Protein AF-A0A645D4B8-F1 (afdb_monomer)

Radius of gyration: 15.94 Å; Cα contacts (8 Å, |Δi|>4): 86; chains: 1; bounding box: 31×25×41 Å

InterPro domains:
  IPR012349 FMN-binding split barrel [G3DSA:2.30.110.10] (1-63)

Solvent-accessible surface area (backbone atoms only — not comparable to full-atom values): 3871 Å² total; per-residue (Å²): 112,50,77,49,52,48,83,42,79,53,90,54,55,71,58,40,44,50,47,38,71,74,32,63,69,57,23,74,73,52,72,53,54,80,35,93,84,65,81,48,68,50,63,47,81,22,38,41,38,44,59,68,92,83,77,60,84,62,48,77,44,82,100

Secondary structure (DSSP, 8-state):
-EEEEEEEEE--HHHHHHHHHH-HHHHHHH-STT-TT--EEEEEEEEEEE--TTSSPPEEEE-

pLDDT: mean 96.94, std 1.44, range [91.62, 98.25]

Sequence (63 aa):
MRLSGKVVFENNIEIKEKILSAAPLVKNIYQQADNPVFEVFYLEEAKATIADFSGNPPKEYSL

Organism: NCBI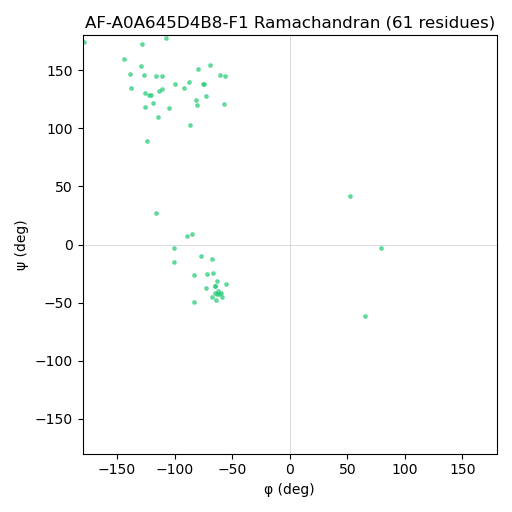:txid1076179

Foldseek 3Di:
DDKDADKDKDLDLVVLVVCVVVDVVLCVVQVHSVRVPDIDIDGDQMKDWDDDPPPDHIDIDTD

Mean predicted aligned error: 3.07 Å

Structure (mmCIF, N/CA/C/O backbone):
data_AF-A0A645D4B8-F1
#
_entry.id   AF-A0A645D4B8-F1
#
loop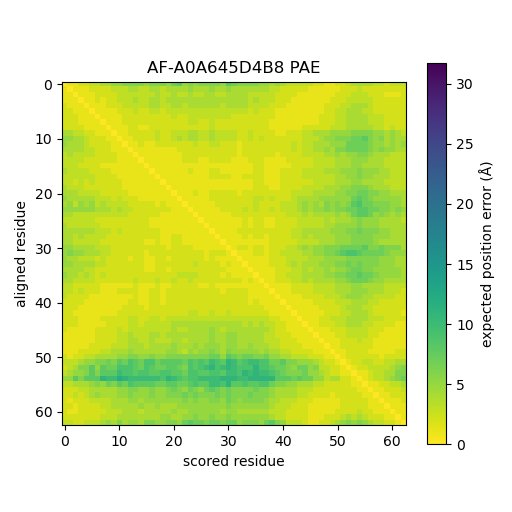_
_atom_site.group_PDB
_atom_site.id
_atom_site.type_symbol
_atom_site.label_atom_id
_atom_site.label_alt_id
_atom_site.label_comp_id
_atom_site.label_asym_id
_atom_site.label_entity_id
_atom_site.label_seq_id
_atom_site.pdbx_PDB_ins_code
_atom_site.Cartn_x
_atom_site.Cartn_y
_atom_site.Cartn_z
_atom_site.occupancy
_atom_site.B_iso_or_equiv
_atom_site.auth_seq_id
_atom_site.auth_comp_id
_atom_site.auth_asym_id
_atom_site.auth_atom_id
_atom_site.pdbx_PDB_model_num
ATOM 1 N N . MET A 1 1 ? 4.738 3.726 -14.995 1.00 92.75 1 MET A N 1
ATOM 2 C CA . MET A 1 1 ? 4.997 2.573 -14.105 1.00 92.75 1 MET A CA 1
ATOM 3 C C . MET A 1 1 ? 3.804 1.634 -14.155 1.00 92.75 1 MET A C 1
ATOM 5 O O . MET A 1 1 ? 2.680 2.121 -14.192 1.00 92.75 1 MET A O 1
ATOM 9 N N . ARG A 1 2 ? 4.041 0.322 -14.171 1.00 97.00 2 ARG A N 1
ATOM 10 C CA . ARG A 1 2 ? 3.032 -0.711 -13.905 1.00 97.00 2 ARG A CA 1
ATOM 11 C C . ARG A 1 2 ? 3.422 -1.408 -12.604 1.00 97.00 2 ARG A C 1
ATOM 13 O O . ARG A 1 2 ? 4.589 -1.744 -12.448 1.00 97.00 2 ARG A O 1
ATOM 20 N N . LEU A 1 3 ? 2.475 -1.575 -11.691 1.00 97.81 3 LEU A N 1
ATOM 21 C CA . LEU A 1 3 ? 2.658 -2.265 -10.417 1.00 97.81 3 LEU A CA 1
ATOM 22 C C . LEU A 1 3 ? 1.586 -3.350 -10.325 1.00 97.81 3 LEU A C 1
ATOM 24 O O . LEU A 1 3 ? 0.415 -3.071 -10.579 1.00 97.81 3 LEU A O 1
ATOM 28 N N . SER A 1 4 ? 1.989 -4.570 -10.001 1.00 97.62 4 SER A N 1
ATOM 29 C CA . SER A 1 4 ? 1.092 -5.715 -9.836 1.00 97.62 4 SER A CA 1
ATOM 30 C C . SER A 1 4 ? 1.511 -6.530 -8.626 1.00 97.62 4 SER A C 1
ATOM 32 O O . SER A 1 4 ? 2.700 -6.635 -8.363 1.00 97.62 4 SER A O 1
ATOM 34 N N . GLY A 1 5 ? 0.559 -7.135 -7.933 1.00 97.75 5 GLY A N 1
ATOM 35 C CA . GLY A 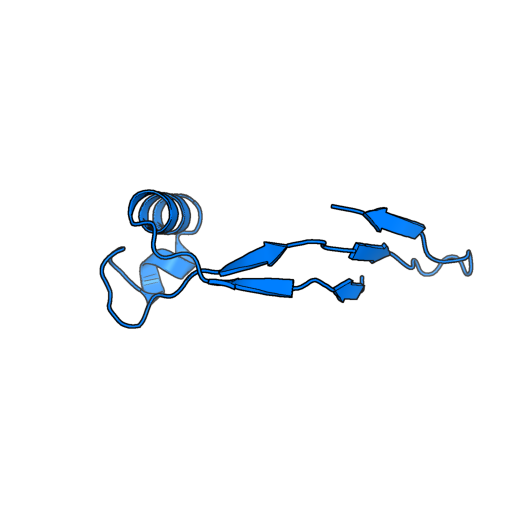1 5 ? 0.803 -8.018 -6.798 1.00 97.75 5 GLY A CA 1
ATOM 36 C C . GLY A 1 5 ? -0.521 -8.550 -6.265 1.00 97.75 5 GLY A C 1
ATOM 37 O O . GLY A 1 5 ? -1.593 -8.141 -6.726 1.00 97.75 5 GLY A O 1
ATOM 38 N N . LYS A 1 6 ? -0.452 -9.456 -5.298 1.00 98.25 6 LYS A N 1
ATOM 39 C CA . LYS A 1 6 ? -1.627 -9.985 -4.611 1.00 98.25 6 LYS A CA 1
ATOM 40 C C . LYS A 1 6 ? -2.059 -9.008 -3.520 1.00 98.25 6 LYS A C 1
ATOM 42 O O . LYS A 1 6 ? -1.272 -8.672 -2.645 1.00 98.25 6 LYS A O 1
ATOM 47 N N . VAL A 1 7 ? -3.312 -8.566 -3.556 1.00 98.00 7 VAL A N 1
ATOM 48 C CA . VAL A 1 7 ? -3.872 -7.684 -2.519 1.00 98.00 7 VAL A CA 1
ATOM 49 C C . VAL A 1 7 ? -4.108 -8.474 -1.232 1.00 98.00 7 VAL A C 1
ATOM 51 O O . VAL A 1 7 ? -4.791 -9.498 -1.256 1.00 98.00 7 VAL A O 1
ATOM 54 N N . VAL A 1 8 ? -3.586 -7.969 -0.114 1.00 98.19 8 VAL A N 1
ATOM 55 C CA . VAL A 1 8 ? -3.822 -8.502 1.233 1.00 98.19 8 VAL A CA 1
ATOM 56 C C . VAL A 1 8 ? -4.339 -7.390 2.131 1.00 98.19 8 VAL A C 1
ATOM 58 O O . VAL A 1 8 ? -3.662 -6.383 2.335 1.00 98.19 8 VAL A O 1
ATOM 61 N N . PHE A 1 9 ? -5.555 -7.569 2.647 1.00 97.44 9 PHE A N 1
ATOM 62 C CA . PHE A 1 9 ? -6.160 -6.647 3.605 1.00 97.44 9 PHE A CA 1
ATOM 63 C C . PHE A 1 9 ? -5.541 -6.835 4.987 1.00 97.44 9 PHE A C 1
ATOM 65 O O . PHE A 1 9 ? -5.325 -7.962 5.430 1.00 97.44 9 PHE A O 1
ATOM 72 N N . GLU A 1 10 ? -5.277 -5.721 5.658 1.00 96.31 10 GLU A N 1
ATOM 73 C CA . GLU A 1 10 ? -4.657 -5.669 6.975 1.00 96.31 10 GLU A CA 1
ATOM 74 C C . GLU A 1 10 ? -5.603 -4.965 7.953 1.00 96.31 10 GLU A C 1
ATOM 76 O O . GLU A 1 10 ? -6.092 -3.866 7.688 1.00 96.31 10 GLU A O 1
ATOM 81 N N . ASN A 1 11 ? -5.857 -5.599 9.097 1.00 95.00 11 ASN A N 1
ATOM 82 C CA . ASN A 1 11 ? -6.772 -5.090 10.120 1.00 95.00 11 ASN A CA 1
ATOM 83 C C . ASN A 1 11 ? -6.058 -4.762 11.441 1.00 95.00 11 ASN A C 1
ATOM 85 O O . ASN A 1 11 ? -6.645 -4.811 12.521 1.00 95.00 11 ASN A O 1
ATOM 89 N N . ASN A 1 12 ? -4.773 -4.432 11.366 1.00 97.19 12 ASN A N 1
ATOM 90 C CA . ASN A 1 12 ? -3.997 -3.958 12.499 1.00 97.19 12 ASN A CA 1
ATOM 91 C C . ASN A 1 12 ? -4.252 -2.460 12.762 1.00 97.19 12 ASN A C 1
ATOM 93 O O . ASN A 1 12 ? -3.968 -1.601 11.920 1.00 97.19 12 ASN A O 1
ATOM 97 N N . ILE A 1 13 ? -4.752 -2.145 13.960 1.00 97.00 13 ILE A N 1
ATOM 98 C CA . ILE A 1 13 ? -5.080 -0.772 14.364 1.00 97.00 13 ILE A CA 1
ATOM 99 C C . ILE A 1 13 ? -3.846 0.137 14.451 1.00 97.00 13 ILE A C 1
ATOM 101 O O . ILE A 1 13 ? -3.921 1.286 14.025 1.00 97.00 13 ILE A O 1
ATOM 105 N N . GLU A 1 14 ? -2.690 -0.374 14.882 1.00 97.94 14 GLU A N 1
ATOM 106 C CA . GLU A 1 14 ? -1.443 0.401 14.965 1.00 97.94 14 GLU A CA 1
ATOM 107 C C . GLU A 1 14 ? -0.969 0.834 13.568 1.00 97.94 14 GLU A C 1
ATOM 109 O O . GLU A 1 14 ? -0.473 1.947 13.371 1.00 97.94 14 GLU A O 1
ATOM 114 N N . ILE A 1 15 ? -1.168 -0.021 12.557 1.00 97.25 15 ILE A N 1
ATOM 115 C CA . ILE A 1 15 ? -0.875 0.312 11.155 1.00 97.25 15 ILE A CA 1
ATOM 116 C C . ILE A 1 15 ? -1.833 1.399 10.656 1.00 97.25 15 ILE A C 1
ATOM 118 O O . ILE A 1 15 ? -1.386 2.377 10.047 1.00 97.25 15 ILE A O 1
ATOM 122 N N . LYS A 1 16 ? -3.134 1.267 10.944 1.00 97.88 16 LYS A N 1
ATOM 123 C CA . LYS A 1 16 ? -4.149 2.276 10.601 1.00 97.88 16 LYS A CA 1
ATOM 124 C C . LYS A 1 16 ? -3.824 3.632 11.250 1.00 97.88 16 LYS A C 1
ATOM 126 O O . LYS A 1 16 ? -3.814 4.651 10.558 1.00 97.88 16 LYS A O 1
ATOM 131 N N . GLU A 1 17 ? -3.452 3.659 12.528 1.00 97.94 17 GLU A N 1
ATOM 132 C CA . GLU A 1 17 ? -3.024 4.873 13.241 1.00 97.94 17 GLU A CA 1
ATOM 133 C C . GLU A 1 17 ? -1.769 5.508 12.631 1.00 97.94 17 GLU A C 1
ATOM 135 O O . GLU A 1 17 ? -1.704 6.731 12.438 1.00 97.94 17 GLU A O 1
ATOM 140 N N . LYS A 1 18 ? -0.778 4.685 12.272 1.00 97.81 18 LYS A N 1
ATOM 141 C CA . LYS A 1 18 ? 0.449 5.150 11.619 1.00 97.81 18 LYS A CA 1
ATOM 142 C C . LYS A 1 18 ? 0.158 5.789 10.261 1.00 97.81 18 LYS A C 1
ATOM 144 O O . LYS A 1 18 ? 0.741 6.827 9.949 1.00 97.81 18 LYS A O 1
ATOM 149 N N . ILE A 1 19 ? -0.764 5.225 9.477 1.00 97.25 19 ILE A N 1
ATOM 150 C CA . ILE A 1 19 ? -1.196 5.797 8.192 1.00 97.25 19 ILE A CA 1
ATOM 151 C C . ILE A 1 19 ? -1.875 7.155 8.401 1.00 97.25 19 ILE A C 1
ATOM 153 O O . ILE A 1 19 ? -1.504 8.121 7.734 1.00 97.25 19 ILE A O 1
ATOM 157 N N . LEU A 1 20 ? -2.813 7.267 9.347 1.00 97.81 20 LEU A N 1
ATOM 158 C CA . LEU A 1 20 ? -3.490 8.539 9.639 1.00 97.81 20 LEU A CA 1
ATOM 159 C C . LEU A 1 20 ? -2.515 9.610 10.152 1.00 97.81 20 LEU A C 1
ATOM 161 O O . LEU A 1 20 ? -2.693 10.796 9.878 1.00 97.81 20 LEU A O 1
ATOM 165 N N . SER A 1 21 ? -1.465 9.200 10.863 1.00 97.56 21 SER A N 1
ATOM 166 C CA . SER A 1 21 ? -0.408 10.098 11.337 1.00 97.56 21 SER A CA 1
ATOM 167 C C . SER A 1 21 ? 0.517 10.565 10.207 1.00 97.56 21 SER A C 1
ATOM 169 O O . SER A 1 21 ? 0.935 11.721 10.194 1.00 97.56 21 SER A O 1
ATOM 171 N N . ALA A 1 22 ? 0.823 9.690 9.244 1.00 97.75 22 ALA A N 1
ATOM 172 C CA . ALA A 1 22 ? 1.717 9.990 8.126 1.00 97.75 22 ALA A CA 1
ATOM 173 C C . ALA A 1 22 ? 1.027 10.717 6.957 1.00 97.75 22 ALA A C 1
ATOM 175 O O . ALA A 1 22 ? 1.688 11.435 6.207 1.00 97.75 22 ALA A O 1
ATOM 176 N N . ALA A 1 23 ? -0.288 10.543 6.787 1.00 96.81 23 ALA A N 1
ATOM 177 C CA . ALA A 1 23 ? -1.052 11.088 5.667 1.00 96.81 23 ALA A CA 1
ATOM 178 C C . ALA A 1 23 ? -2.233 11.959 6.153 1.00 96.81 23 ALA A C 1
ATOM 180 O O . ALA A 1 23 ? -3.359 11.467 6.273 1.00 96.81 23 ALA A O 1
ATOM 181 N N . PRO A 1 24 ? -2.026 13.277 6.362 1.00 96.56 24 PRO A N 1
ATOM 182 C CA . PRO A 1 24 ? -3.062 14.186 6.869 1.00 96.56 24 PRO A CA 1
ATOM 183 C C . PRO A 1 24 ? -4.356 14.201 6.043 1.00 96.56 24 PRO A C 1
ATOM 185 O O . PRO A 1 24 ? -5.443 14.323 6.600 1.00 96.56 24 PRO A O 1
ATOM 188 N N . LEU A 1 25 ? -4.263 14.031 4.718 1.00 97.94 25 LEU A N 1
ATOM 189 C CA . LEU A 1 25 ? -5.440 13.943 3.847 1.00 97.94 25 LEU A CA 1
ATOM 190 C C . LEU A 1 25 ? -6.305 12.718 4.175 1.00 97.94 25 LEU A C 1
ATOM 192 O O . LEU A 1 25 ? -7.524 12.832 4.240 1.00 97.94 25 LEU A O 1
ATOM 196 N N . VAL A 1 26 ? -5.678 11.563 4.417 1.00 97.44 26 VAL A N 1
ATOM 197 C CA . VAL A 1 26 ? -6.380 10.325 4.788 1.00 97.44 26 VAL A CA 1
ATOM 198 C C . VAL A 1 26 ? -7.056 10.511 6.145 1.00 97.44 26 VAL A C 1
ATOM 200 O O . VAL A 1 26 ? -8.226 10.166 6.297 1.00 97.44 26 VAL A O 1
ATOM 203 N N . LYS A 1 27 ? -6.371 11.160 7.097 1.00 97.81 27 LYS A N 1
ATOM 204 C CA . LYS A 1 27 ? -6.956 11.529 8.391 1.00 97.81 27 LYS A CA 1
ATOM 205 C C . LYS A 1 27 ? -8.167 12.444 8.257 1.00 97.81 27 LYS A C 1
ATOM 207 O O . LYS A 1 27 ? -9.163 12.210 8.923 1.00 97.81 27 LYS A O 1
ATOM 212 N N . ASN A 1 28 ? -8.136 13.431 7.369 1.00 98.06 28 ASN A N 1
ATOM 213 C CA . ASN A 1 28 ? -9.287 14.312 7.163 1.00 98.06 28 ASN A CA 1
ATOM 214 C C . ASN A 1 28 ? 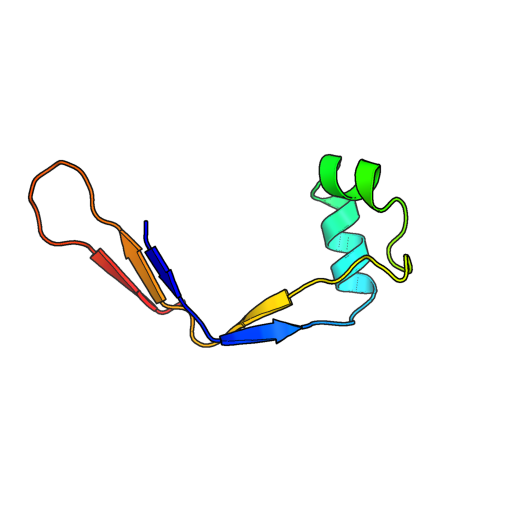-10.506 13.590 6.559 1.00 98.06 28 ASN A C 1
ATOM 216 O O . ASN A 1 28 ? -11.631 14.041 6.756 1.00 98.06 28 ASN A O 1
ATOM 220 N N . ILE A 1 29 ? -10.303 12.483 5.838 1.00 98.06 29 ILE A N 1
ATOM 221 C CA . ILE A 1 29 ? -11.391 11.683 5.257 1.00 98.06 29 ILE A CA 1
ATOM 222 C C . ILE A 1 29 ? -11.961 10.710 6.297 1.00 98.06 29 ILE A C 1
ATOM 224 O O . ILE A 1 29 ? -13.173 10.662 6.491 1.00 98.06 29 ILE A O 1
ATOM 228 N N . TYR A 1 30 ? -11.095 9.953 6.979 1.00 97.88 30 TYR A N 1
ATOM 229 C CA . TYR A 1 30 ? -11.509 8.839 7.843 1.00 97.88 30 TYR A CA 1
ATOM 230 C C . TYR A 1 30 ? -11.534 9.163 9.342 1.00 97.88 30 TYR A C 1
ATOM 232 O O . TYR A 1 30 ? -12.171 8.440 10.101 1.00 97.88 30 TYR A O 1
ATOM 240 N N . GLN A 1 31 ? -10.921 10.267 9.769 1.00 97.62 31 GLN A N 1
ATOM 241 C CA . GLN A 1 31 ? -10.859 10.793 11.142 1.00 97.62 31 GLN A CA 1
ATOM 242 C C . GLN A 1 31 ? -10.103 9.916 12.151 1.00 97.62 31 GLN A C 1
ATOM 244 O O . GLN A 1 31 ? -9.103 10.363 12.718 1.00 97.62 31 GLN A O 1
ATOM 249 N N . GLN A 1 32 ? -10.570 8.689 12.380 1.00 97.25 32 GLN A N 1
ATOM 250 C CA . GLN A 1 32 ? -10.093 7.772 13.417 1.00 97.25 32 GLN A CA 1
ATOM 251 C C . GLN A 1 32 ? -9.761 6.393 12.829 1.00 97.25 32 GLN A C 1
ATOM 253 O O . GLN A 1 32 ? -10.279 6.010 11.780 1.00 97.25 32 GLN A O 1
ATOM 258 N N . ALA A 1 33 ? -8.851 5.666 13.483 1.00 97.12 33 ALA A N 1
ATOM 259 C CA . ALA A 1 33 ? -8.321 4.392 12.988 1.00 97.12 33 ALA A CA 1
ATOM 260 C C . ALA A 1 33 ? -9.331 3.236 13.067 1.00 97.12 33 ALA A C 1
ATOM 262 O O . ALA A 1 33 ? -9.235 2.290 12.290 1.00 97.12 33 ALA A O 1
ATOM 263 N N . ASP A 1 34 ? -10.299 3.330 13.976 1.00 96.75 34 ASP A N 1
ATOM 264 C CA . ASP A 1 34 ? -11.398 2.384 14.180 1.00 96.75 34 ASP A CA 1
ATOM 265 C C . ASP A 1 34 ? -12.637 2.705 13.328 1.00 96.75 34 ASP A C 1
ATOM 267 O O . ASP A 1 34 ? -13.676 2.058 13.470 1.00 96.75 34 ASP A O 1
ATOM 271 N N . ASN A 1 35 ? -12.539 3.681 12.416 1.00 97.50 35 ASN A N 1
ATOM 272 C CA . ASN A 1 35 ? -13.615 3.987 11.486 1.00 97.50 35 ASN A CA 1
ATOM 273 C C . ASN A 1 35 ? -13.967 2.725 10.665 1.00 97.50 35 ASN A C 1
ATOM 275 O O . ASN A 1 35 ? -13.108 2.219 9.939 1.00 97.50 35 ASN A O 1
ATOM 279 N N . PRO A 1 36 ? -15.222 2.236 10.714 1.00 95.62 36 PRO A N 1
ATOM 280 C CA . PRO A 1 36 ? -15.607 0.950 10.130 1.00 95.62 36 PRO A CA 1
ATOM 281 C C . PRO A 1 36 ? -15.535 0.901 8.598 1.00 95.62 36 PRO A C 1
ATOM 283 O O . PRO A 1 36 ? -15.633 -0.182 8.030 1.00 95.62 36 PRO A O 1
ATOM 286 N N . VAL A 1 37 ? -15.392 2.043 7.915 1.00 96.88 37 VAL A N 1
ATOM 287 C CA . VAL A 1 37 ? -15.182 2.086 6.456 1.00 96.88 37 VAL A CA 1
ATOM 288 C C . VAL A 1 37 ? -13.718 2.306 6.066 1.00 96.88 37 VAL A C 1
ATOM 290 O O . VAL A 1 37 ? -13.401 2.330 4.877 1.00 96.88 37 VAL A O 1
ATOM 293 N N . PHE A 1 38 ? -12.821 2.492 7.040 1.00 97.44 38 PHE A N 1
ATOM 294 C CA . PHE A 1 38 ? -11.396 2.660 6.785 1.00 97.44 38 PHE A CA 1
ATOM 295 C C . PHE A 1 38 ? -10.697 1.302 6.717 1.00 97.44 38 PHE A C 1
ATOM 297 O O . PHE A 1 38 ? -10.392 0.680 7.737 1.00 97.44 38 PHE A O 1
ATOM 304 N N . GLU A 1 39 ? -10.403 0.869 5.493 1.00 97.06 39 GLU A N 1
ATOM 305 C CA . GLU A 1 39 ? -9.650 -0.351 5.219 1.00 97.06 39 GLU A CA 1
ATOM 306 C C . GLU A 1 39 ? -8.273 -0.051 4.641 1.00 97.06 39 GLU A C 1
ATOM 308 O O . GLU A 1 39 ? -8.083 0.896 3.873 1.00 97.06 39 GLU A O 1
ATOM 313 N N . VAL A 1 40 ? -7.305 -0.889 5.009 1.00 97.31 40 VAL A N 1
ATOM 314 C CA . VAL A 1 40 ? -5.929 -0.795 4.525 1.00 97.31 40 VAL A CA 1
ATOM 315 C C . VAL A 1 40 ? -5.511 -2.137 3.945 1.00 97.31 40 VAL A C 1
ATOM 317 O O . VAL A 1 40 ? -5.938 -3.198 4.394 1.00 97.31 40 VAL A O 1
ATOM 320 N N . PHE A 1 41 ? -4.691 -2.089 2.905 1.00 97.81 41 PHE A N 1
ATOM 321 C CA . PHE A 1 41 ? -4.157 -3.279 2.264 1.00 97.81 41 PHE A CA 1
ATOM 322 C C . PHE A 1 41 ? -2.731 -3.019 1.796 1.00 97.81 41 PHE A C 1
ATOM 324 O O . PHE A 1 41 ? -2.320 -1.872 1.599 1.00 97.81 41 PHE A O 1
ATOM 331 N N . TYR A 1 42 ? -1.992 -4.098 1.581 1.00 97.25 42 TYR A N 1
ATOM 332 C CA . TYR A 1 42 ? -0.692 -4.082 0.927 1.00 97.25 42 TYR A CA 1
ATOM 333 C C . TYR A 1 42 ? -0.662 -5.106 -0.209 1.00 97.25 42 TYR A C 1
ATOM 335 O O . TYR A 1 42 ? -1.616 -5.859 -0.420 1.00 97.25 42 TYR A O 1
ATOM 343 N N . LEU A 1 43 ? 0.416 -5.078 -0.991 1.00 98.19 43 LEU A N 1
ATOM 344 C CA . LEU A 1 43 ? 0.641 -6.030 -2.071 1.00 98.19 43 LEU A CA 1
ATOM 345 C C . LEU A 1 43 ? 1.701 -7.045 -1.635 1.00 98.19 43 LEU A C 1
ATOM 347 O O . LEU A 1 43 ? 2.840 -6.662 -1.386 1.00 98.19 43 LEU A O 1
ATOM 351 N N . GLU A 1 44 ? 1.328 -8.319 -1.562 1.00 97.75 44 GLU A N 1
ATOM 352 C CA . GLU A 1 44 ? 2.275 -9.437 -1.519 1.00 97.75 44 GLU A CA 1
ATOM 353 C C . GLU A 1 44 ? 2.792 -9.743 -2.928 1.00 97.75 44 GLU A C 1
ATOM 355 O O . GLU A 1 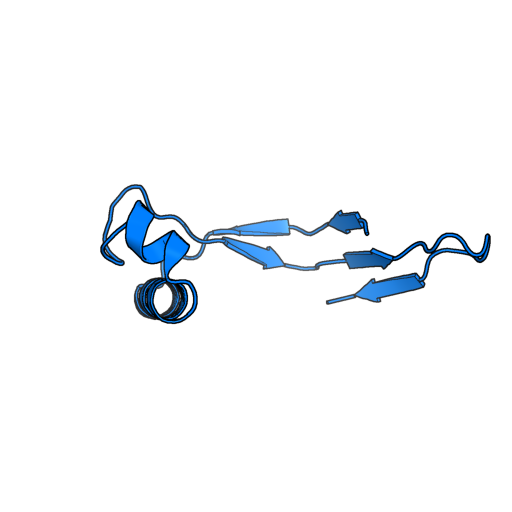44 ? 2.076 -9.547 -3.918 1.00 97.75 44 GLU A O 1
ATOM 360 N N . GLU A 1 45 ? 4.023 -10.261 -3.010 1.00 97.25 45 GLU A N 1
ATOM 361 C CA . GLU A 1 45 ? 4.656 -10.699 -4.265 1.00 97.25 45 GLU A CA 1
ATOM 362 C C . GLU A 1 45 ? 4.613 -9.604 -5.345 1.00 97.25 45 GLU A C 1
ATOM 364 O O . GLU A 1 45 ? 4.284 -9.838 -6.513 1.00 97.25 45 GLU A O 1
ATOM 369 N N . ALA A 1 46 ? 4.881 -8.364 -4.933 1.00 97.94 46 ALA A N 1
ATOM 370 C CA . ALA A 1 46 ? 4.709 -7.220 -5.803 1.00 97.94 46 ALA A CA 1
ATOM 371 C C . ALA A 1 46 ? 5.830 -7.140 -6.851 1.00 97.94 46 ALA A C 1
ATOM 373 O O . ALA A 1 46 ? 7.014 -7.321 -6.576 1.00 97.94 46 ALA A O 1
ATOM 374 N N . LYS A 1 47 ? 5.442 -6.822 -8.086 1.00 98.25 47 LYS A N 1
ATOM 375 C CA . LYS A 1 47 ? 6.330 -6.577 -9.220 1.00 98.25 47 LYS A CA 1
ATOM 376 C C . LYS A 1 47 ? 6.080 -5.183 -9.775 1.00 98.25 47 LYS A C 1
ATOM 378 O O . LYS A 1 47 ? 4.943 -4.833 -10.104 1.00 98.25 47 LYS A O 1
ATOM 383 N N . ALA A 1 48 ? 7.146 -4.406 -9.925 1.00 98.00 48 ALA A N 1
ATOM 384 C CA . ALA A 1 48 ? 7.111 -3.100 -10.567 1.00 98.00 48 ALA A CA 1
ATOM 385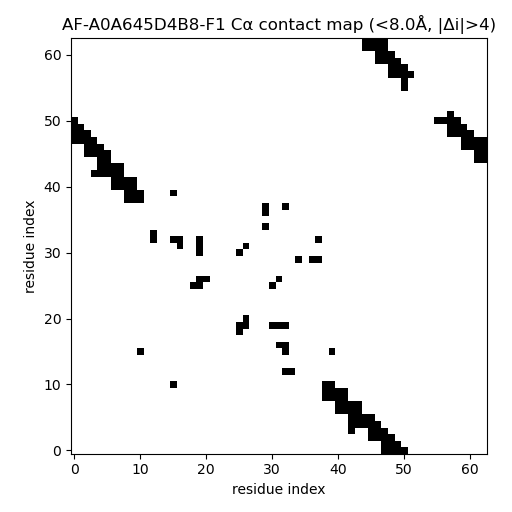 C C . ALA A 1 48 ? 7.850 -3.126 -11.907 1.00 98.00 48 ALA A C 1
ATOM 387 O O . ALA A 1 48 ? 8.980 -3.597 -12.002 1.00 98.00 48 ALA A O 1
ATOM 388 N N . THR A 1 49 ? 7.227 -2.552 -12.931 1.00 97.69 49 THR A N 1
ATOM 389 C CA . THR A 1 49 ? 7.831 -2.309 -14.241 1.00 97.69 49 THR A CA 1
ATOM 390 C C . THR A 1 49 ? 7.852 -0.808 -14.521 1.00 97.69 49 THR A C 1
ATOM 392 O O . THR A 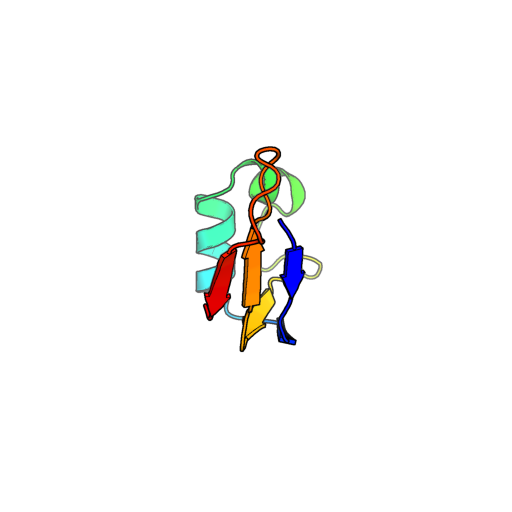1 49 ? 6.810 -0.137 -14.552 1.00 97.69 49 THR A O 1
ATOM 395 N N . ILE A 1 50 ? 9.044 -0.263 -14.749 1.00 97.00 50 ILE A N 1
ATOM 396 C CA . ILE A 1 50 ? 9.273 1.152 -15.039 1.00 97.00 50 ILE A CA 1
ATOM 397 C C . ILE A 1 50 ? 9.792 1.271 -16.469 1.00 97.00 50 ILE A C 1
ATOM 399 O O . ILE A 1 50 ? 10.916 0.881 -16.771 1.00 97.00 50 ILE A O 1
ATOM 403 N N . ALA A 1 51 ? 8.952 1.818 -17.343 1.00 95.88 51 ALA A N 1
ATOM 404 C CA . ALA A 1 51 ? 9.340 2.261 -18.674 1.00 95.88 51 ALA A CA 1
ATOM 405 C C . ALA A 1 51 ? 9.545 3.777 -18.644 1.00 95.88 51 ALA A C 1
ATOM 407 O O . ALA A 1 51 ? 8.739 4.489 -18.034 1.00 95.88 51 ALA A O 1
ATOM 408 N N . ASP A 1 52 ? 10.597 4.248 -19.299 1.00 92.62 52 ASP A N 1
ATOM 409 C CA . ASP A 1 52 ? 10.828 5.664 -19.560 1.00 92.62 52 ASP A CA 1
ATOM 410 C C . ASP A 1 52 ? 10.594 5.978 -21.052 1.00 92.62 52 ASP A C 1
ATOM 412 O O . ASP A 1 52 ? 10.270 5.097 -21.852 1.00 92.62 52 ASP A O 1
ATOM 416 N N . PHE A 1 53 ? 10.718 7.250 -21.433 1.00 93.75 53 PHE A N 1
ATOM 417 C CA . PHE A 1 53 ? 10.527 7.695 -22.819 1.00 93.75 53 PHE A CA 1
ATOM 418 C C . PHE A 1 53 ? 11.789 7.561 -23.683 1.00 93.75 53 PHE A C 1
ATOM 420 O O . PHE A 1 53 ? 11.815 8.067 -24.801 1.00 93.75 53 PHE A O 1
ATOM 427 N N . SER A 1 54 ? 12.845 6.909 -23.187 1.00 95.44 54 SER A N 1
ATOM 428 C CA . SER A 1 54 ? 14.117 6.805 -23.913 1.00 95.44 54 SER A CA 1
ATOM 429 C C . SER A 1 54 ? 14.092 5.776 -25.049 1.00 95.44 54 SER A C 1
ATOM 431 O O . SER A 1 54 ? 15.034 5.708 -25.831 1.00 95.44 54 SER A O 1
ATOM 433 N N . GLY A 1 55 ? 13.037 4.960 -25.137 1.00 91.62 55 GLY A N 1
ATOM 434 C CA . GLY A 1 55 ? 12.946 3.841 -26.080 1.00 91.62 55 GLY A CA 1
ATOM 435 C C . GLY A 1 55 ? 13.718 2.594 -25.637 1.00 91.62 55 GLY A C 1
ATOM 436 O O . GLY A 1 55 ? 13.640 1.565 -26.307 1.00 91.62 55 GLY A O 1
ATOM 437 N N . ASN A 1 56 ? 14.423 2.651 -24.502 1.00 95.12 56 ASN A N 1
ATOM 438 C CA . ASN A 1 56 ? 15.038 1.476 -23.897 1.00 95.12 56 ASN A CA 1
ATOM 439 C C . ASN A 1 56 ? 13.975 0.509 -23.339 1.00 95.12 56 ASN A C 1
ATOM 441 O O . ASN A 1 56 ? 12.876 0.937 -22.967 1.00 95.12 56 ASN A O 1
ATOM 445 N N . PRO A 1 57 ? 14.294 -0.795 -23.228 1.00 96.12 57 PRO A N 1
ATOM 446 C CA . PRO A 1 57 ? 13.415 -1.752 -22.573 1.00 96.12 57 PRO A CA 1
ATOM 447 C C . PRO A 1 57 ? 13.067 -1.336 -21.131 1.00 96.12 57 PRO A C 1
ATOM 449 O O . PRO A 1 57 ? 13.924 -0.794 -20.425 1.00 96.12 57 PRO A O 1
ATOM 452 N N . PRO A 1 58 ? 11.838 -1.616 -20.657 1.00 96.44 58 PRO A N 1
ATOM 453 C CA . PRO A 1 58 ? 11.444 -1.325 -19.283 1.00 96.44 58 PRO A CA 1
ATOM 454 C C . PRO A 1 58 ? 12.301 -2.074 -18.257 1.00 96.44 58 PRO A C 1
ATOM 456 O O . PRO A 1 58 ? 12.681 -3.225 -18.468 1.00 96.44 58 PRO A O 1
ATOM 459 N N . LYS A 1 59 ? 12.544 -1.443 -17.107 1.00 97.19 59 LYS A N 1
ATOM 460 C CA . LYS A 1 59 ? 13.197 -2.075 -15.953 1.00 97.19 59 LYS A CA 1
ATOM 461 C C . LYS A 1 59 ? 12.165 -2.758 -15.069 1.00 97.19 59 LYS A C 1
ATOM 463 O O . LYS A 1 59 ? 11.097 -2.193 -14.830 1.00 97.19 59 LYS A O 1
ATOM 468 N N . GLU A 1 60 ? 12.498 -3.938 -14.561 1.00 97.62 60 GLU A N 1
ATOM 469 C CA . GLU A 1 60 ? 11.632 -4.728 -13.685 1.00 97.62 60 GLU A CA 1
ATOM 470 C C . GLU A 1 60 ? 12.245 -4.904 -12.293 1.00 97.62 60 GLU A C 1
ATOM 472 O O . GLU A 1 60 ? 13.461 -5.033 -12.157 1.00 97.62 60 GLU A O 1
ATOM 477 N N .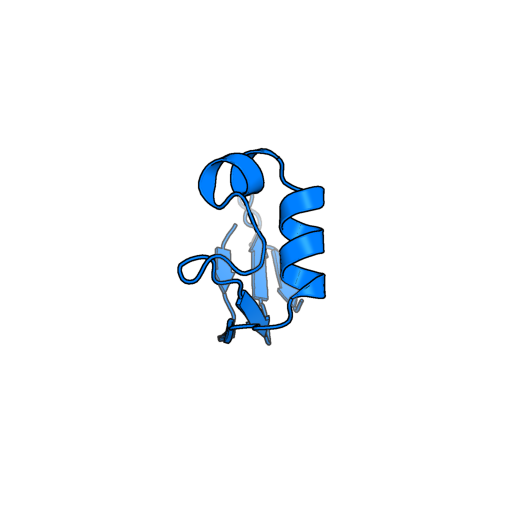 TYR A 1 61 ? 11.389 -4.923 -11.271 1.00 97.62 61 TYR A N 1
ATOM 478 C CA . TYR A 1 61 ? 11.758 -5.060 -9.864 1.00 97.62 61 TYR A CA 1
ATOM 479 C C . TYR A 1 61 ? 10.788 -6.010 -9.159 1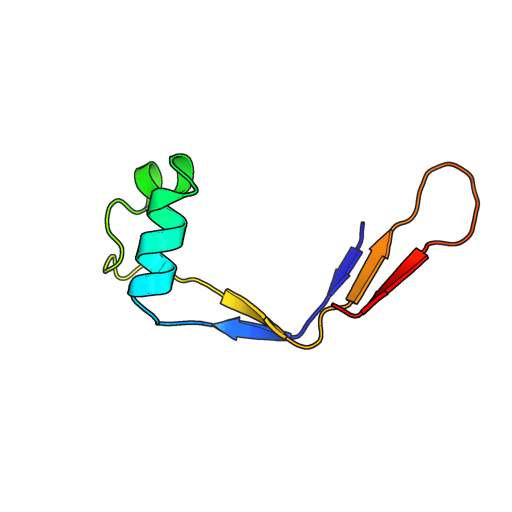.00 97.62 61 TYR A C 1
ATOM 481 O O . TYR A 1 61 ? 9.574 -5.864 -9.322 1.00 97.62 61 TYR A O 1
ATOM 489 N N . SER A 1 62 ? 11.326 -6.933 -8.362 1.00 96.69 62 SER A N 1
ATOM 490 C CA . SER A 1 62 ? 10.574 -7.685 -7.350 1.00 96.69 62 SER A CA 1
ATOM 491 C C . SER A 1 62 ? 10.667 -6.939 -6.022 1.00 96.69 62 SER A C 1
ATOM 493 O O . SER A 1 62 ? 11.755 -6.472 -5.672 1.00 96.69 62 SER A O 1
ATOM 495 N N . LEU A 1 63 ? 9.540 -6.795 -5.331 1.00 93.12 63 LEU A N 1
ATOM 496 C CA . LEU A 1 63 ? 9.377 -5.976 -4.129 1.00 93.12 63 LEU A CA 1
ATOM 497 C C . LEU A 1 63 ? 8.999 -6.821 -2.913 1.00 93.12 63 LEU A C 1
ATOM 499 O O . LEU A 1 63 ? 8.298 -7.842 -3.100 1.00 93.12 63 LEU A O 1
#